Protein AF-C5LV44-F1 (afdb_monomer_lite)

Secondary structure (DSSP, 8-state):
-EEBTTBPPPHHHHHHHHHTTPPPEEPPPP-TTSPPPTT--S-GGGGG--EEEETTEEEEETT-HHHHHHHHHHH--EEEEE--GGGGGGT--TTTT------S-----S---GGG--S--S-TTTTT--

pLDDT: mean 89.82, std 14.51, range [39.31, 98.75]

Organism: Perkinsus marinus (strain ATCC 50983 / TXsc) (NCBI:txid423536)

InterPro domains:
  IPR033195 Glycine/inosamine-phosphate amidinotransferase-like [PTHR10488] (1-111)

Sequence (130 aa):
VLTNPDRPPVEEEVKFFKQNDWRLVDVPMWNGSKEHPVFCQSSRWLSMNVFSITPDKICVEDDEQDLIRLLEGEYGFDVLGIPYRGVFEFGGSLHCSTWDVRRRGGKRSYFPEWAGCEEDIGLTKLTQLP

Structure (mmCIF, N/CA/C/O backbone):
data_AF-C5LV44-F1
#
_entry.id   AF-C5LV44-F1
#
loop_
_atom_site.group_PDB
_atom_site.id
_atom_site.type_symbol
_atom_site.label_atom_id
_atom_site.label_alt_id
_atom_site.label_comp_id
_atom_site.label_asym_id
_atom_site.label_entity_id
_atom_site.label_seq_id
_atom_site.pdbx_PDB_ins_code
_atom_site.Cartn_x
_atom_site.Cartn_y
_atom_site.Cartn_z
_atom_site.occupancy
_atom_site.B_iso_or_equiv
_atom_site.auth_seq_id
_atom_site.auth_comp_id
_atom_site.auth_asym_id
_atom_site.auth_atom_id
_atom_site.pdbx_PDB_model_num
ATOM 1 N N . VAL A 1 1 ? -3.634 -0.024 8.104 1.00 95.44 1 VAL A N 1
ATOM 2 C CA . VAL A 1 1 ? -3.106 1.090 7.283 1.00 95.44 1 VAL A CA 1
ATOM 3 C C . VAL A 1 1 ? -1.660 0.799 6.962 1.00 95.44 1 VAL A C 1
ATOM 5 O O . VAL A 1 1 ? -0.944 0.401 7.872 1.00 95.44 1 VAL A O 1
ATOM 8 N N . LEU A 1 2 ? -1.258 0.948 5.700 1.00 97.38 2 LEU A N 1
ATOM 9 C CA . LEU A 1 2 ? 0.147 0.834 5.314 1.00 97.38 2 LEU A CA 1
ATOM 10 C C . LEU A 1 2 ? 0.890 2.113 5.712 1.00 97.38 2 LEU A C 1
ATOM 12 O O . LEU A 1 2 ? 0.432 3.209 5.389 1.00 97.38 2 LEU A O 1
ATOM 16 N N . THR A 1 3 ? 2.012 1.975 6.403 1.00 97.69 3 THR A N 1
ATOM 17 C CA . THR A 1 3 ? 2.868 3.075 6.853 1.00 97.69 3 THR A CA 1
ATOM 18 C C . THR A 1 3 ? 4.194 3.039 6.113 1.00 97.69 3 THR A C 1
ATOM 20 O O . THR A 1 3 ? 4.704 1.973 5.777 1.00 97.69 3 THR A O 1
ATOM 23 N N . ASN A 1 4 ? 4.728 4.224 5.819 1.00 97.31 4 ASN A N 1
ATOM 24 C CA . ASN A 1 4 ? 6.037 4.389 5.205 1.00 97.31 4 ASN A CA 1
ATOM 25 C C . ASN A 1 4 ? 7.099 4.473 6.319 1.00 97.31 4 ASN A C 1
ATOM 27 O O . ASN A 1 4 ? 7.076 5.456 7.063 1.00 97.31 4 ASN A O 1
ATOM 31 N N . PRO A 1 5 ? 8.041 3.519 6.419 1.00 95.25 5 PRO A N 1
ATOM 32 C CA . PRO A 1 5 ? 9.069 3.529 7.463 1.00 95.25 5 PRO A CA 1
ATOM 33 C C . PRO A 1 5 ? 9.960 4.784 7.473 1.00 95.25 5 PRO A C 1
ATOM 35 O O . PRO A 1 5 ? 10.377 5.224 8.541 1.00 95.25 5 PRO A O 1
ATOM 38 N N . ASP A 1 6 ? 10.223 5.398 6.310 1.00 96.38 6 ASP A N 1
ATOM 39 C CA . ASP A 1 6 ? 11.028 6.630 6.196 1.00 96.38 6 ASP A CA 1
ATOM 40 C C . ASP A 1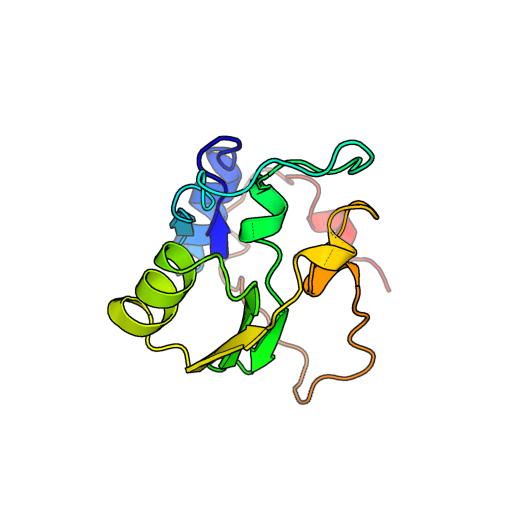 6 ? 10.234 7.896 6.556 1.00 96.38 6 ASP A C 1
ATOM 42 O O . ASP A 1 6 ? 10.796 8.985 6.692 1.00 96.38 6 ASP A O 1
ATOM 46 N N . ARG A 1 7 ? 8.905 7.786 6.631 1.00 95.88 7 ARG A N 1
ATOM 47 C CA . ARG A 1 7 ? 7.980 8.887 6.921 1.00 95.88 7 ARG A CA 1
ATOM 48 C C . ARG A 1 7 ? 6.951 8.407 7.944 1.00 95.88 7 ARG A C 1
ATOM 50 O O . ARG A 1 7 ? 5.774 8.269 7.594 1.00 95.88 7 ARG A O 1
ATOM 57 N N . PRO A 1 8 ? 7.395 8.091 9.171 1.00 94.00 8 PRO A N 1
ATOM 58 C CA . PRO A 1 8 ? 6.514 7.531 10.178 1.00 94.00 8 PRO A CA 1
ATOM 59 C C . PRO A 1 8 ? 5.399 8.529 10.529 1.00 94.00 8 PRO A C 1
ATOM 61 O O . PRO A 1 8 ? 5.652 9.739 10.551 1.00 94.00 8 PRO A O 1
ATOM 64 N N . PRO A 1 9 ? 4.176 8.043 10.809 1.00 91.81 9 PRO A N 1
ATOM 65 C CA . PRO A 1 9 ? 3.110 8.887 11.339 1.00 91.81 9 PRO A CA 1
ATOM 66 C C . PRO A 1 9 ? 3.534 9.518 12.669 1.00 91.81 9 PRO A C 1
ATOM 68 O O . PRO A 1 9 ? 4.316 8.933 13.426 1.00 91.81 9 PRO A O 1
ATOM 71 N N . VAL A 1 10 ? 2.999 10.703 12.964 1.00 92.88 10 VAL A N 1
ATOM 72 C CA . VAL A 1 10 ? 3.256 11.369 14.250 1.00 92.88 10 VAL A CA 1
ATOM 73 C C . VAL A 1 10 ? 2.582 10.609 15.396 1.00 92.88 10 VAL A C 1
ATOM 75 O O . VAL A 1 10 ? 1.661 9.813 15.188 1.00 92.88 10 VAL A O 1
ATOM 78 N N . GLU A 1 11 ? 3.049 10.818 16.626 1.00 90.25 11 GLU A N 1
ATOM 79 C CA . GLU A 1 11 ? 2.624 10.021 17.783 1.00 90.25 11 GLU A CA 1
ATOM 80 C C . GLU A 1 11 ? 1.108 10.111 18.030 1.00 90.25 11 GLU A C 1
ATOM 82 O O . GLU A 1 11 ? 0.461 9.121 18.377 1.00 90.25 11 GLU A O 1
ATOM 87 N N . GLU A 1 12 ? 0.531 11.286 17.800 1.00 87.25 12 GLU A N 1
ATOM 88 C CA . GLU A 1 12 ? -0.893 11.569 17.939 1.00 87.25 12 GLU A CA 1
ATOM 89 C C . GLU A 1 12 ? -1.728 10.760 16.936 1.00 87.25 12 GLU A C 1
ATOM 91 O O . GLU A 1 12 ? -2.727 10.147 17.316 1.00 87.25 12 GLU A O 1
ATOM 96 N N . GLU A 1 13 ? -1.288 10.667 15.677 1.00 89.31 13 GLU A N 1
ATOM 97 C CA . GLU A 1 13 ? -1.941 9.836 14.659 1.00 89.31 13 GLU A CA 1
ATOM 98 C C . GLU A 1 13 ? -1.874 8.357 15.046 1.00 89.31 13 GLU A C 1
ATOM 100 O O . GLU A 1 13 ? -2.877 7.645 14.974 1.00 89.31 13 GLU A O 1
ATOM 105 N N . VAL A 1 14 ? -0.712 7.887 15.515 1.00 91.69 14 VAL A N 1
ATOM 106 C CA . VAL A 1 14 ? -0.534 6.497 15.961 1.00 91.69 14 VAL A CA 1
ATOM 107 C C . VAL A 1 14 ? -1.495 6.155 17.096 1.00 91.69 14 VAL A C 1
ATOM 109 O O . VAL A 1 14 ? -2.125 5.093 17.059 1.00 91.69 14 VAL A O 1
ATOM 112 N N . LYS A 1 15 ? -1.620 7.037 18.096 1.00 89.94 15 LYS A N 1
ATOM 113 C CA . LYS A 1 15 ? -2.578 6.884 19.201 1.00 89.94 15 LYS A CA 1
ATOM 114 C C . LYS A 1 15 ? -4.002 6.793 18.663 1.00 89.94 15 LYS A C 1
ATOM 116 O O . LYS A 1 15 ? -4.718 5.858 19.016 1.00 89.94 15 LYS A O 1
ATOM 121 N N . PHE A 1 16 ? -4.373 7.695 17.759 1.00 88.69 16 PHE A N 1
ATOM 122 C CA . PHE A 1 16 ? -5.717 7.758 17.196 1.00 88.69 16 PHE A CA 1
ATOM 123 C C . PHE A 1 16 ? -6.093 6.508 16.383 1.00 88.69 16 PHE A C 1
ATOM 125 O O . PHE A 1 16 ? -7.180 5.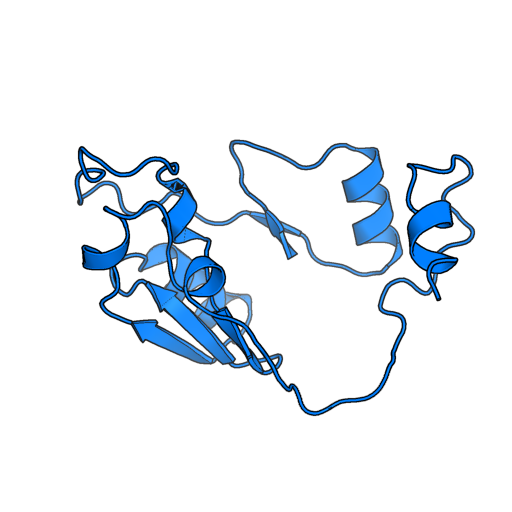953 16.561 1.00 88.69 16 PHE A O 1
ATOM 132 N N . PHE A 1 17 ? -5.183 6.004 15.541 1.00 93.56 17 PHE A N 1
ATOM 133 C CA . PHE A 1 17 ? -5.376 4.744 14.816 1.00 93.56 17 PHE A CA 1
ATOM 134 C C . PHE A 1 17 ? -5.537 3.563 15.780 1.00 93.56 17 PHE A C 1
ATOM 136 O O . PHE A 1 17 ? -6.499 2.804 15.667 1.00 93.56 17 PHE A O 1
ATOM 143 N N . LYS A 1 18 ? -4.634 3.424 16.758 1.00 92.69 18 LYS A N 1
ATOM 144 C CA . LYS A 1 18 ? -4.666 2.307 17.717 1.00 92.69 18 LYS A CA 1
ATOM 145 C C . LYS A 1 18 ? -5.902 2.322 18.613 1.00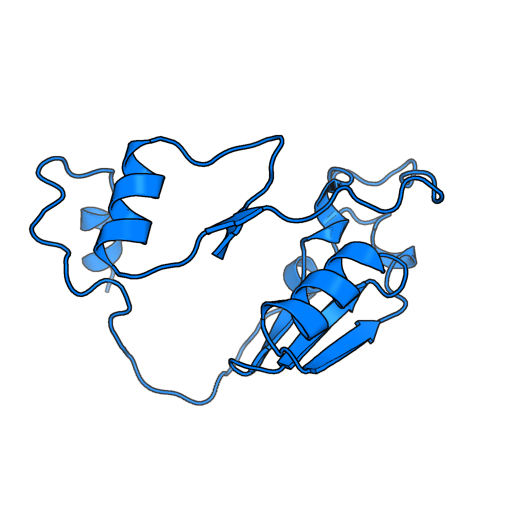 92.69 18 LYS A C 1
ATOM 147 O O . LYS A 1 18 ? -6.436 1.258 18.895 1.00 92.69 18 LYS A O 1
ATOM 152 N N . GLN A 1 19 ? -6.370 3.500 19.028 1.00 92.06 19 GLN A N 1
ATOM 153 C CA . GLN A 1 19 ? -7.600 3.650 19.812 1.00 92.06 19 GLN A CA 1
ATOM 154 C C . GLN A 1 19 ? -8.838 3.136 19.061 1.00 92.06 19 GLN A C 1
ATOM 156 O O . GLN A 1 19 ? -9.812 2.735 19.685 1.00 92.06 19 GLN A O 1
ATOM 161 N N . ASN A 1 20 ? -8.795 3.126 17.728 1.00 93.50 20 ASN A N 1
ATOM 162 C CA . ASN A 1 20 ? -9.878 2.664 16.865 1.00 93.50 20 ASN A CA 1
ATOM 163 C C . ASN A 1 20 ? -9.576 1.289 16.242 1.00 93.50 20 ASN A C 1
ATOM 165 O O . ASN A 1 20 ? -10.020 1.001 15.132 1.00 93.50 20 ASN A O 1
ATOM 169 N N . ASP A 1 21 ? -8.780 0.467 16.935 1.00 95.31 21 ASP A N 1
ATOM 170 C CA . ASP A 1 21 ? -8.422 -0.905 16.555 1.00 95.31 21 ASP A CA 1
ATOM 171 C C . ASP A 1 21 ? -7.729 -1.043 15.188 1.00 95.31 21 ASP A C 1
ATOM 173 O O . ASP A 1 21 ? -7.687 -2.123 14.588 1.00 95.31 21 ASP A O 1
ATOM 177 N N . TRP A 1 22 ? -7.131 0.034 14.672 1.00 96.38 22 TRP A N 1
ATOM 178 C CA . TRP A 1 22 ? -6.368 -0.050 13.436 1.00 96.38 22 TRP A CA 1
ATOM 179 C C . TRP A 1 22 ? -4.991 -0.653 13.677 1.00 96.38 22 TRP A C 1
ATOM 181 O O . TRP A 1 22 ? -4.207 -0.205 14.517 1.00 96.38 22 TRP A O 1
ATOM 191 N N . ARG A 1 23 ? -4.638 -1.613 12.822 1.00 96.00 23 ARG A N 1
ATOM 192 C CA . ARG A 1 23 ? -3.263 -2.089 12.682 1.00 96.00 23 ARG A CA 1
ATOM 193 C C . ARG A 1 23 ? -2.490 -1.177 11.729 1.00 96.00 23 ARG A C 1
ATOM 195 O O . ARG A 1 23 ? -2.894 -0.984 10.576 1.00 96.00 23 ARG A O 1
ATOM 202 N N . LEU A 1 24 ? -1.378 -0.633 12.210 1.00 96.44 24 LEU A N 1
ATOM 203 C CA . LEU A 1 24 ? -0.373 0.058 11.401 1.00 96.44 24 LEU A CA 1
ATOM 204 C C . LEU A 1 24 ? 0.625 -0.985 10.895 1.00 96.44 24 LEU A C 1
ATOM 206 O O . LEU A 1 24 ? 1.058 -1.846 11.662 1.00 96.44 24 LEU A O 1
ATOM 210 N N . VAL A 1 25 ? 0.906 -0.952 9.598 1.00 97.19 25 VAL A N 1
ATOM 211 C CA . VAL A 1 25 ? 1.686 -1.971 8.896 1.00 97.19 25 VAL A CA 1
ATOM 212 C C . VAL A 1 25 ? 2.788 -1.277 8.125 1.00 97.19 25 VAL A C 1
ATOM 214 O O . VAL A 1 25 ? 2.534 -0.720 7.057 1.00 97.19 25 VAL A O 1
ATOM 217 N N . ASP A 1 26 ? 4.001 -1.342 8.655 1.00 97.56 26 ASP A N 1
ATOM 218 C CA . ASP A 1 26 ? 5.173 -0.863 7.938 1.00 97.56 26 ASP A CA 1
ATOM 219 C C . ASP A 1 26 ? 5.382 -1.716 6.690 1.00 97.56 26 ASP A C 1
ATOM 221 O O . ASP A 1 26 ? 5.461 -2.947 6.758 1.00 97.56 26 ASP A O 1
ATOM 225 N N . VAL A 1 27 ? 5.419 -1.056 5.533 1.00 97.62 27 VAL A N 1
ATOM 226 C CA . VAL A 1 27 ? 5.724 -1.735 4.274 1.00 97.62 27 VAL A CA 1
ATOM 227 C C . VAL A 1 27 ? 7.209 -2.106 4.228 1.00 97.62 27 VAL A C 1
ATOM 229 O O . VAL A 1 27 ? 8.038 -1.394 4.800 1.00 97.62 27 VAL A O 1
ATOM 232 N N . PRO A 1 28 ? 7.579 -3.199 3.541 1.00 97.19 28 PRO A N 1
ATOM 233 C CA . PRO A 1 28 ? 8.981 -3.508 3.318 1.00 97.19 28 PRO A CA 1
ATOM 234 C C . PRO A 1 28 ? 9.624 -2.450 2.413 1.00 97.19 28 PRO A C 1
ATOM 236 O O . PRO A 1 28 ? 8.945 -1.669 1.739 1.00 97.19 28 PRO A O 1
ATOM 239 N N . MET A 1 29 ? 10.956 -2.445 2.384 1.00 95.31 29 MET A N 1
ATOM 240 C CA . MET A 1 29 ? 11.703 -1.627 1.432 1.00 95.31 29 MET A CA 1
ATOM 241 C C . MET A 1 29 ? 11.320 -2.003 0.000 1.00 95.31 29 MET A C 1
ATOM 243 O O . MET A 1 29 ? 11.116 -3.176 -0.309 1.00 95.31 29 MET A O 1
ATOM 247 N N . TRP A 1 30 ? 11.245 -0.994 -0.868 1.00 93.19 30 TRP A N 1
ATOM 248 C CA . TRP A 1 30 ? 11.010 -1.198 -2.296 1.00 93.19 30 TRP A CA 1
ATOM 249 C C . TRP A 1 30 ? 12.081 -2.113 -2.905 1.00 93.19 30 TRP A C 1
ATOM 251 O O . TRP A 1 30 ? 13.225 -2.171 -2.434 1.00 93.19 30 TRP A O 1
ATOM 261 N N . ASN A 1 31 ? 11.748 -2.763 -4.015 1.00 90.88 31 ASN A N 1
ATOM 262 C CA . ASN A 1 31 ? 12.696 -3.583 -4.754 1.00 90.88 31 ASN A CA 1
ATOM 263 C C . ASN A 1 31 ? 13.874 -2.740 -5.290 1.00 90.88 31 ASN A C 1
ATOM 265 O O . ASN A 1 31 ? 13.764 -1.996 -6.267 1.00 90.88 31 ASN A O 1
ATOM 269 N N . GLY A 1 32 ? 15.042 -2.883 -4.657 1.00 87.31 32 GLY A N 1
ATOM 270 C CA . GLY A 1 32 ? 16.262 -2.150 -5.007 1.00 87.31 32 GLY A CA 1
ATOM 271 C C . GLY A 1 32 ? 16.972 -2.630 -6.277 1.00 87.31 32 GLY A C 1
ATOM 272 O O . GLY A 1 32 ? 17.921 -1.981 -6.708 1.00 87.31 32 GLY A O 1
ATOM 273 N N . SER A 1 33 ? 16.540 -3.741 -6.886 1.00 88.00 33 SER A N 1
ATOM 274 C CA . SER A 1 33 ? 17.151 -4.265 -8.120 1.00 88.00 33 SER A CA 1
ATOM 275 C C . SER A 1 33 ? 16.810 -3.446 -9.369 1.00 88.00 33 SER A C 1
ATOM 277 O O . SER A 1 33 ? 17.482 -3.575 -10.392 1.00 88.00 33 SER A O 1
ATOM 279 N N . LYS A 1 34 ? 15.774 -2.602 -9.298 1.00 83.88 34 LYS A N 1
ATOM 280 C CA . LYS A 1 34 ? 15.343 -1.727 -10.390 1.00 83.88 34 LYS A CA 1
ATOM 281 C C . LYS A 1 34 ? 15.738 -0.290 -10.082 1.00 83.88 34 LYS A C 1
ATOM 283 O O . LYS A 1 34 ? 15.415 0.247 -9.021 1.00 83.88 34 LYS A O 1
ATOM 288 N N . GLU A 1 35 ? 16.389 0.365 -11.039 1.00 88.88 35 GLU A N 1
ATOM 289 C CA . GLU A 1 35 ? 16.686 1.788 -10.912 1.00 88.88 35 GLU A CA 1
ATOM 290 C C . GLU A 1 35 ? 15.399 2.616 -10.860 1.00 88.88 35 GLU A C 1
ATOM 292 O O . GLU A 1 35 ? 14.365 2.283 -11.451 1.00 88.88 35 GLU A O 1
ATOM 297 N N . HIS A 1 36 ? 15.448 3.713 -10.111 1.00 90.62 36 HIS A N 1
ATOM 298 C CA . HIS A 1 36 ? 14.340 4.656 -10.096 1.00 90.62 36 HIS A CA 1
ATOM 299 C C . HIS A 1 36 ? 14.309 5.416 -11.428 1.00 90.62 36 HIS A C 1
ATOM 301 O O . HIS A 1 36 ? 15.380 5.831 -11.873 1.00 90.62 36 HIS A O 1
ATOM 307 N N . PRO A 1 37 ? 13.139 5.599 -12.069 1.00 92.38 37 PRO A N 1
ATOM 308 C CA . PRO A 1 37 ? 13.083 6.243 -13.375 1.00 92.38 37 PRO A CA 1
ATOM 309 C C . PRO A 1 37 ? 13.566 7.689 -13.292 1.00 92.38 37 PRO A C 1
ATOM 311 O O . PRO A 1 37 ? 13.296 8.381 -12.311 1.00 92.38 37 PRO A O 1
ATOM 314 N N . VAL A 1 38 ? 14.288 8.134 -14.318 1.00 92.75 38 VAL A N 1
ATOM 315 C CA . VAL A 1 38 ? 15.038 9.399 -14.296 1.00 92.75 38 VAL A CA 1
ATOM 316 C C . VAL A 1 38 ? 14.114 10.616 -14.224 1.00 92.75 38 VAL A C 1
ATOM 318 O O . VAL A 1 38 ? 14.449 11.598 -13.565 1.00 92.75 38 VAL A O 1
ATOM 321 N N . PHE A 1 39 ? 12.953 10.563 -14.875 1.00 93.62 39 PHE A N 1
ATOM 322 C CA . PHE A 1 39 ? 11.984 11.657 -14.920 1.00 93.62 39 PHE A CA 1
ATOM 323 C C . PHE A 1 39 ? 10.854 11.511 -13.896 1.00 93.62 39 PHE A C 1
ATOM 325 O O . PHE A 1 39 ? 10.037 12.429 -13.770 1.00 93.62 39 PHE A O 1
ATOM 332 N N . CYS A 1 40 ? 10.836 10.424 -13.116 1.00 94.69 40 CYS A N 1
ATOM 333 C CA . CYS A 1 40 ? 9.860 10.236 -12.049 1.00 94.69 40 CYS A CA 1
ATOM 334 C C . CYS A 1 40 ? 9.977 11.357 -11.004 1.00 94.69 40 CYS A C 1
ATOM 336 O O . CYS A 1 40 ? 11.006 11.529 -10.357 1.00 94.69 40 CYS A O 1
ATOM 338 N N . GLN A 1 41 ? 8.887 12.106 -10.812 1.00 93.38 41 GLN A N 1
ATOM 339 C CA . GLN A 1 41 ? 8.798 13.190 -9.820 1.00 93.38 41 GLN A CA 1
ATOM 340 C C . GLN A 1 41 ? 8.314 12.715 -8.438 1.00 93.38 41 GLN A C 1
ATOM 342 O O . GLN A 1 41 ? 8.150 13.516 -7.520 1.00 93.38 41 GLN A O 1
ATOM 347 N N . SER A 1 42 ? 8.077 11.413 -8.283 1.00 94.75 42 SER A N 1
ATOM 348 C CA . SER A 1 42 ? 7.710 10.772 -7.018 1.00 94.75 42 SER A CA 1
ATOM 349 C C . SER A 1 42 ? 8.882 9.984 -6.445 1.00 94.75 42 SER A C 1
ATOM 351 O O . SER A 1 42 ? 9.891 9.776 -7.106 1.00 94.75 42 SER A O 1
ATOM 353 N N . SER A 1 43 ? 8.777 9.535 -5.196 1.00 94.38 43 SER A N 1
ATOM 354 C CA . SER A 1 43 ? 9.833 8.736 -4.571 1.00 94.38 43 SER A CA 1
ATOM 355 C C . SER A 1 43 ? 9.739 7.252 -4.941 1.00 94.38 43 SER A C 1
ATOM 357 O O . SER A 1 43 ? 8.762 6.782 -5.522 1.00 94.38 43 SER A O 1
ATOM 359 N N . ARG A 1 44 ? 10.744 6.467 -4.536 1.00 94.06 44 ARG A N 1
ATOM 360 C CA . ARG A 1 44 ? 10.720 4.996 -4.656 1.00 94.06 44 ARG A CA 1
ATOM 361 C C . ARG A 1 44 ? 9.584 4.335 -3.867 1.00 94.06 44 ARG A C 1
ATOM 363 O O . ARG A 1 44 ? 9.196 3.220 -4.184 1.00 94.06 44 ARG A O 1
ATOM 370 N N . TRP A 1 45 ? 8.975 5.068 -2.936 1.00 96.50 45 TRP A N 1
ATOM 371 C CA . TRP A 1 45 ? 7.768 4.659 -2.220 1.00 96.50 45 TRP A CA 1
ATOM 372 C C . TRP A 1 45 ? 6.503 4.602 -3.095 1.00 96.50 45 TRP A C 1
ATOM 374 O O . TRP A 1 45 ? 5.420 4.325 -2.591 1.00 96.50 45 TRP A O 1
ATOM 384 N N . LEU A 1 46 ? 6.611 4.787 -4.416 1.00 96.25 46 LEU A N 1
ATOM 385 C CA . LEU A 1 46 ? 5.588 4.303 -5.348 1.00 96.25 46 LEU A CA 1
ATOM 386 C C . LEU A 1 46 ? 5.328 2.788 -5.212 1.00 96.25 46 LEU A C 1
ATOM 388 O O . LEU A 1 46 ? 4.239 2.341 -5.567 1.00 96.25 46 LEU A O 1
ATOM 392 N N . SER A 1 47 ? 6.267 2.028 -4.637 1.00 95.31 47 SER A N 1
ATOM 393 C CA . SER A 1 47 ? 6.105 0.611 -4.287 1.00 95.31 47 SER A CA 1
ATOM 394 C C . SER A 1 47 ? 4.865 0.324 -3.431 1.00 95.31 47 SER A C 1
ATOM 396 O O . SER A 1 47 ? 4.133 -0.628 -3.683 1.00 95.31 47 SER A O 1
ATOM 398 N N . MET A 1 48 ? 4.572 1.186 -2.451 1.00 97.31 48 MET A N 1
ATOM 399 C CA . MET A 1 48 ? 3.404 1.052 -1.570 1.00 97.31 48 MET A CA 1
ATOM 400 C C . MET A 1 48 ? 2.139 1.728 -2.115 1.00 97.31 48 MET A C 1
ATOM 402 O O . MET A 1 48 ? 1.103 1.720 -1.452 1.00 97.31 48 MET A O 1
ATOM 406 N N . ASN A 1 49 ? 2.191 2.328 -3.310 1.00 98.12 49 ASN A N 1
ATOM 407 C CA . ASN A 1 49 ? 1.054 3.004 -3.939 1.00 98.12 49 ASN A CA 1
ATOM 408 C C . ASN A 1 49 ? 0.135 1.990 -4.652 1.00 98.12 49 ASN A C 1
ATOM 410 O O . ASN A 1 49 ? -0.012 1.964 -5.873 1.00 98.12 49 ASN A O 1
ATOM 414 N N . VAL A 1 50 ? -0.465 1.135 -3.830 1.00 98.31 50 VAL A N 1
ATOM 415 C CA . VAL A 1 50 ? -1.313 -0.011 -4.181 1.00 98.31 50 VAL A CA 1
ATOM 416 C C . VAL A 1 50 ? -2.768 0.389 -4.425 1.00 98.31 50 VAL A C 1
ATOM 418 O O . VAL A 1 50 ? -3.233 1.400 -3.906 1.00 98.31 50 VAL A O 1
ATOM 421 N N . PHE A 1 51 ? -3.531 -0.431 -5.149 1.00 98.56 51 PHE A N 1
ATOM 422 C CA . PHE A 1 51 ? -4.962 -0.191 -5.374 1.00 98.56 51 PHE A CA 1
ATOM 423 C C . PHE A 1 51 ? -5.826 -1.277 -4.723 1.00 98.56 51 PHE A C 1
ATOM 425 O O . PHE A 1 51 ? -5.865 -2.415 -5.183 1.00 98.56 51 PHE A O 1
ATOM 432 N N . SER A 1 52 ? -6.553 -0.930 -3.657 1.00 98.06 52 SER A N 1
ATOM 433 C CA . SER A 1 52 ? -7.517 -1.843 -3.023 1.00 98.06 52 SER A CA 1
ATOM 434 C C . SER A 1 52 ? -8.784 -1.972 -3.874 1.00 98.06 52 SER A C 1
ATOM 436 O O . SER A 1 52 ? -9.437 -0.972 -4.196 1.00 98.06 52 SER A O 1
ATOM 438 N N . ILE A 1 53 ? -9.154 -3.209 -4.216 1.00 97.94 53 ILE A N 1
ATOM 439 C CA . ILE A 1 53 ? -10.376 -3.536 -4.963 1.00 97.94 53 ILE A CA 1
ATOM 440 C C . ILE A 1 53 ? -11.512 -3.834 -3.978 1.00 97.94 53 ILE A C 1
ATOM 442 O O . ILE A 1 53 ? -12.576 -3.211 -4.037 1.00 97.94 53 ILE A O 1
ATOM 446 N N . THR A 1 54 ? -11.270 -4.774 -3.066 1.00 97.75 54 THR A N 1
ATOM 447 C CA . THR A 1 54 ? -12.175 -5.198 -1.987 1.00 97.75 54 THR A CA 1
ATOM 448 C C . THR A 1 54 ? -11.411 -5.189 -0.656 1.00 97.75 54 THR A C 1
ATOM 450 O O . THR A 1 54 ? -10.197 -4.966 -0.660 1.00 97.75 54 THR A O 1
ATOM 453 N N . PRO A 1 55 ? -12.080 -5.409 0.494 1.00 96.75 55 PRO A N 1
ATOM 454 C CA . PRO A 1 55 ? -11.392 -5.486 1.785 1.00 96.75 55 PRO A CA 1
ATOM 455 C C . PRO A 1 55 ? -10.276 -6.539 1.853 1.00 96.75 55 PRO A C 1
ATOM 457 O O . PRO A 1 55 ? -9.386 -6.404 2.681 1.00 96.75 55 PRO A O 1
ATOM 460 N N . ASP A 1 56 ? -10.327 -7.552 0.989 1.00 97.25 56 ASP A N 1
ATOM 461 C CA . ASP A 1 56 ? -9.425 -8.703 0.929 1.00 97.25 56 ASP A CA 1
ATOM 462 C C . ASP A 1 56 ? -8.680 -8.848 -0.410 1.00 97.25 56 ASP A C 1
ATOM 464 O O . ASP A 1 56 ? -7.868 -9.753 -0.536 1.00 97.25 56 ASP A O 1
ATOM 468 N N . LYS A 1 57 ? -8.907 -7.979 -1.409 1.00 98.62 57 LYS A N 1
ATOM 469 C CA . LYS A 1 57 ? -8.246 -8.051 -2.727 1.00 98.62 57 LYS A CA 1
ATOM 470 C C . LYS A 1 57 ? -7.579 -6.736 -3.094 1.00 98.62 57 LYS A C 1
ATOM 472 O O . LYS A 1 57 ? -8.207 -5.671 -3.038 1.00 98.62 57 LYS A O 1
ATOM 477 N N . ILE A 1 58 ? -6.326 -6.808 -3.530 1.00 98.62 58 ILE A N 1
ATOM 478 C CA . ILE A 1 58 ? -5.478 -5.635 -3.748 1.00 98.62 58 ILE A CA 1
ATOM 479 C C . ILE A 1 58 ? -4.577 -5.807 -4.970 1.00 98.62 58 ILE A C 1
ATOM 481 O O . ILE A 1 58 ? -4.036 -6.880 -5.199 1.00 98.62 58 ILE A O 1
ATOM 485 N N . CYS A 1 59 ? -4.403 -4.746 -5.755 1.00 98.69 59 CYS A N 1
ATOM 486 C CA . CYS A 1 59 ? -3.395 -4.700 -6.807 1.00 98.69 59 CYS A CA 1
ATOM 487 C C . CYS A 1 59 ? -2.098 -4.103 -6.267 1.00 98.69 59 CYS A C 1
ATOM 489 O O . CYS A 1 59 ? -2.116 -3.028 -5.655 1.00 98.69 59 CYS A O 1
ATOM 491 N N . VAL A 1 60 ? -0.985 -4.763 -6.565 1.00 98.56 60 VAL A N 1
ATOM 492 C CA . VAL A 1 60 ? 0.374 -4.344 -6.211 1.00 98.56 60 VAL A CA 1
ATOM 493 C C . VAL A 1 60 ? 1.223 -4.373 -7.478 1.00 98.56 60 VAL A C 1
ATOM 495 O O . VAL A 1 60 ? 0.935 -5.124 -8.407 1.00 98.56 60 VAL A O 1
ATOM 498 N N . GLU A 1 61 ? 2.234 -3.516 -7.550 1.00 97.62 61 GLU A N 1
ATOM 499 C CA . GLU A 1 61 ? 3.210 -3.572 -8.638 1.00 97.62 61 GLU A CA 1
ATOM 500 C C . GLU A 1 61 ? 3.973 -4.913 -8.578 1.00 97.62 61 GLU A C 1
ATOM 502 O O . GLU A 1 61 ? 4.345 -5.361 -7.493 1.00 97.62 61 GLU A O 1
ATOM 507 N N . ASP A 1 62 ? 4.121 -5.608 -9.709 1.00 97.38 62 ASP A N 1
ATOM 508 C CA . ASP A 1 62 ? 4.559 -7.009 -9.721 1.00 97.38 62 ASP A CA 1
ATOM 509 C C . ASP A 1 62 ? 6.044 -7.232 -9.399 1.00 97.38 62 ASP A C 1
ATOM 511 O O . ASP A 1 62 ? 6.398 -8.337 -8.992 1.00 97.38 62 ASP A O 1
ATOM 515 N N . ASP A 1 63 ? 6.914 -6.225 -9.479 1.00 95.88 63 ASP A N 1
ATOM 516 C CA . ASP A 1 63 ? 8.298 -6.335 -9.013 1.00 95.88 63 ASP A CA 1
ATOM 517 C C . ASP A 1 63 ? 8.407 -6.173 -7.476 1.00 95.88 63 ASP A C 1
ATOM 519 O O . ASP A 1 63 ? 9.446 -6.521 -6.902 1.00 95.88 63 ASP A O 1
ATOM 523 N N . GLU A 1 64 ? 7.365 -5.706 -6.771 1.00 97.25 64 GLU A N 1
ATOM 524 C CA . GLU A 1 64 ? 7.361 -5.461 -5.313 1.00 97.25 64 GLU A CA 1
ATOM 525 C C . GLU A 1 64 ? 7.041 -6.721 -4.487 1.00 97.25 64 GLU A C 1
ATOM 527 O O . GLU A 1 64 ? 6.135 -6.781 -3.650 1.00 97.25 64 GLU A O 1
ATOM 532 N N . GLN A 1 65 ? 7.838 -7.761 -4.718 1.00 97.38 65 GLN A N 1
ATOM 533 C CA . GLN A 1 65 ? 7.626 -9.120 -4.216 1.00 97.38 65 GLN A CA 1
ATOM 534 C C . GLN A 1 65 ? 7.600 -9.249 -2.685 1.00 97.38 65 GLN A C 1
ATOM 536 O O . GLN A 1 65 ? 6.886 -10.101 -2.156 1.00 97.38 65 GLN A O 1
ATOM 541 N N . ASP A 1 66 ? 8.358 -8.427 -1.955 1.00 97.69 66 ASP A N 1
ATOM 542 C CA . ASP A 1 66 ? 8.322 -8.434 -0.487 1.00 97.69 66 ASP A CA 1
ATOM 543 C C . ASP A 1 66 ? 6.995 -7.895 0.052 1.00 97.69 66 ASP A C 1
ATOM 545 O O . ASP A 1 66 ? 6.451 -8.446 1.010 1.00 97.69 66 ASP A O 1
ATOM 549 N N . LEU A 1 67 ? 6.439 -6.856 -0.582 1.00 98.12 67 LEU A N 1
ATOM 550 C CA . LEU A 1 67 ? 5.136 -6.315 -0.202 1.00 98.12 67 LEU A CA 1
ATOM 551 C C . LEU A 1 67 ? 4.024 -7.317 -0.521 1.00 98.12 67 LEU A C 1
ATOM 553 O O . LEU A 1 67 ? 3.133 -7.511 0.303 1.00 98.12 67 LEU A O 1
ATOM 557 N N . ILE A 1 68 ? 4.105 -7.988 -1.674 1.00 98.50 68 ILE A N 1
ATOM 558 C CA . ILE A 1 68 ? 3.176 -9.063 -2.047 1.00 98.50 68 ILE A CA 1
ATOM 559 C C . ILE A 1 68 ? 3.201 -10.170 -0.983 1.00 98.50 68 ILE A C 1
ATOM 561 O O . ILE A 1 68 ? 2.164 -10.466 -0.394 1.00 98.50 68 ILE A O 1
ATOM 565 N N . ARG A 1 69 ? 4.387 -10.701 -0.647 1.00 98.44 69 ARG A N 1
ATOM 566 C CA . ARG A 1 69 ? 4.543 -11.741 0.387 1.00 98.44 69 ARG A CA 1
ATOM 567 C C . ARG A 1 69 ? 4.002 -11.315 1.746 1.00 98.44 69 ARG A C 1
ATOM 569 O O . ARG A 1 69 ? 3.364 -12.120 2.420 1.00 98.44 69 ARG A O 1
ATOM 576 N N . LEU A 1 70 ? 4.255 -10.069 2.151 1.00 98.19 70 LEU A N 1
ATOM 577 C CA . LEU A 1 70 ? 3.733 -9.520 3.399 1.00 98.19 70 LEU A CA 1
ATOM 578 C C . LEU A 1 70 ? 2.198 -9.544 3.401 1.00 98.19 70 LEU A C 1
ATOM 580 O O . LEU A 1 70 ? 1.590 -10.036 4.347 1.00 98.19 70 LEU A O 1
ATOM 584 N N . LEU A 1 71 ? 1.572 -9.019 2.346 1.00 98.38 71 LEU A N 1
ATOM 585 C CA . LEU A 1 71 ? 0.118 -8.900 2.241 1.00 98.38 71 LEU A CA 1
ATOM 586 C C . LEU A 1 71 ? -0.579 -10.264 2.157 1.00 98.38 71 LEU A C 1
ATOM 588 O O . LEU A 1 71 ? -1.585 -10.465 2.837 1.00 98.38 71 LEU A O 1
ATOM 592 N N . GLU A 1 72 ? -0.043 -11.200 1.375 1.00 98.31 72 GLU A N 1
ATOM 593 C CA . GLU A 1 72 ? -0.592 -12.556 1.256 1.00 98.31 72 GLU A CA 1
ATOM 594 C C . GLU A 1 72 ? -0.379 -13.362 2.544 1.00 98.31 72 GLU A C 1
ATOM 596 O O . GLU A 1 72 ? -1.323 -13.933 3.088 1.00 98.31 72 GLU A O 1
ATOM 601 N N . GLY A 1 73 ? 0.856 -13.397 3.053 1.00 97.69 73 GLY A N 1
ATOM 602 C CA . GLY A 1 73 ? 1.247 -14.282 4.150 1.00 97.69 73 GLY A CA 1
ATOM 603 C C . GLY A 1 73 ? 0.759 -13.821 5.520 1.00 97.69 73 GLY A C 1
ATOM 604 O O . GLY A 1 73 ? 0.165 -14.602 6.259 1.00 97.69 73 GLY A O 1
ATOM 605 N N . GLU A 1 74 ? 0.991 -12.554 5.864 1.00 97.06 74 GLU A N 1
ATOM 606 C CA . GLU A 1 74 ? 0.701 -12.034 7.210 1.00 97.06 74 GLU A CA 1
ATOM 607 C C . GLU A 1 74 ? -0.721 -11.480 7.341 1.00 97.06 74 GLU A C 1
ATOM 609 O O . GLU A 1 74 ? -1.260 -11.389 8.448 1.00 97.06 74 GLU A O 1
ATOM 614 N N . TYR A 1 75 ? -1.323 -11.070 6.221 1.00 96.75 75 TYR A N 1
ATOM 615 C CA . TYR A 1 75 ? -2.606 -10.364 6.214 1.00 96.75 75 TYR A CA 1
ATOM 616 C C . TYR A 1 75 ? -3.696 -11.051 5.386 1.00 96.75 75 TYR A C 1
ATOM 618 O O . TYR A 1 75 ? -4.846 -10.621 5.461 1.00 96.75 75 TYR A O 1
ATOM 626 N N . GLY A 1 76 ? -3.377 -12.121 4.650 1.00 97.69 76 GLY A N 1
ATOM 627 C CA . GLY A 1 76 ? -4.363 -12.932 3.935 1.00 97.69 76 GLY A CA 1
ATOM 628 C C . GLY A 1 76 ? -5.047 -12.226 2.763 1.00 97.69 76 GLY A C 1
ATOM 629 O O . GLY A 1 76 ? -6.175 -12.583 2.428 1.00 97.69 76 GLY A O 1
ATOM 630 N N . PHE A 1 77 ? -4.411 -11.216 2.163 1.00 98.44 77 PHE A N 1
ATOM 631 C CA . PHE A 1 77 ? -4.936 -10.574 0.958 1.00 98.44 77 PHE A CA 1
ATOM 632 C C . PHE A 1 77 ? -4.771 -11.475 -0.272 1.00 98.44 77 PHE A C 1
ATOM 634 O O . PHE A 1 77 ? -3.744 -12.122 -0.447 1.00 98.44 77 PHE A O 1
ATOM 641 N N . ASP A 1 78 ? -5.754 -11.438 -1.168 1.00 98.62 78 ASP A N 1
ATOM 642 C CA . ASP A 1 78 ? -5.638 -11.877 -2.557 1.00 98.62 78 ASP A CA 1
ATOM 643 C C . ASP A 1 78 ? -4.956 -10.766 -3.368 1.00 98.62 78 ASP A C 1
ATOM 645 O O . ASP A 1 78 ? -5.555 -9.720 -3.668 1.00 98.62 78 ASP A O 1
ATOM 649 N N . VAL A 1 79 ? -3.669 -10.958 -3.655 1.00 98.75 79 VAL A N 1
ATOM 650 C CA . VAL A 1 79 ? -2.832 -9.947 -4.296 1.00 98.75 79 VAL A CA 1
ATOM 651 C C . VAL A 1 79 ? -2.751 -10.182 -5.802 1.00 98.75 79 VAL A C 1
ATOM 653 O O . VAL A 1 79 ? -2.314 -11.222 -6.284 1.00 98.75 79 VAL A O 1
ATOM 656 N N . LEU A 1 80 ? -3.123 -9.160 -6.570 1.00 98.62 80 LEU A N 1
ATOM 657 C CA . LEU A 1 80 ? -2.937 -9.116 -8.015 1.00 98.62 80 LEU A CA 1
ATOM 658 C C . LEU A 1 80 ? -1.665 -8.329 -8.339 1.00 98.62 80 LEU A C 1
ATOM 660 O O . LEU A 1 80 ? -1.649 -7.101 -8.240 1.00 98.62 80 LEU A O 1
ATOM 664 N N . GLY A 1 81 ? -0.611 -9.035 -8.747 1.00 98.38 81 GLY A N 1
ATOM 665 C CA . GLY A 1 81 ? 0.591 -8.417 -9.305 1.00 98.38 81 GLY A CA 1
ATOM 666 C C . GLY A 1 81 ? 0.304 -7.814 -10.680 1.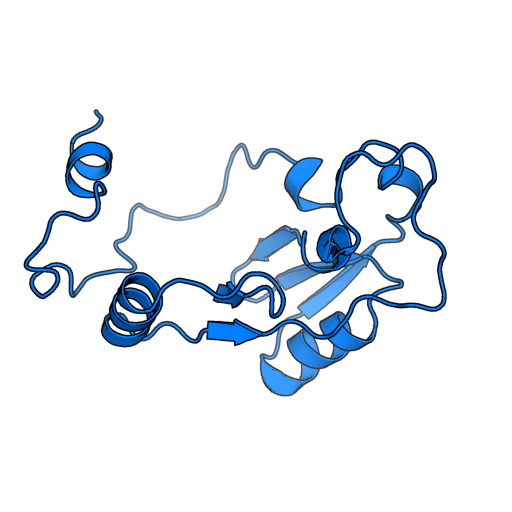00 98.38 81 GLY A C 1
ATOM 667 O O . GLY A 1 81 ? -0.186 -8.509 -11.573 1.00 98.38 81 GLY A O 1
ATOM 668 N N . ILE A 1 82 ? 0.590 -6.524 -10.851 1.00 98.19 82 ILE A N 1
ATOM 669 C CA . ILE A 1 82 ? 0.402 -5.793 -12.106 1.00 98.19 82 ILE A CA 1
ATOM 670 C C . ILE A 1 82 ? 1.762 -5.285 -12.605 1.00 98.19 82 ILE A C 1
ATOM 672 O O . ILE A 1 82 ? 2.394 -4.518 -11.875 1.00 98.19 82 ILE A O 1
ATOM 676 N N . PRO A 1 83 ? 2.183 -5.612 -13.845 1.00 96.81 83 PRO A N 1
ATOM 677 C CA . PRO A 1 83 ? 3.396 -5.062 -14.451 1.00 96.81 83 PRO A CA 1
ATOM 678 C C . PRO A 1 83 ? 3.208 -3.575 -14.754 1.00 96.81 83 PRO A C 1
ATOM 680 O O . PRO A 1 83 ? 2.809 -3.185 -15.853 1.00 96.81 83 PRO A O 1
ATOM 683 N N . TYR A 1 84 ? 3.443 -2.733 -13.748 1.00 95.81 84 TYR A N 1
ATOM 684 C CA . TYR A 1 84 ? 3.074 -1.315 -13.770 1.00 95.81 84 TYR A CA 1
ATOM 685 C C . TYR A 1 84 ? 4.283 -0.377 -13.717 1.00 95.81 84 TYR A C 1
ATOM 687 O O . TYR A 1 84 ? 4.135 0.844 -13.819 1.00 95.81 84 TYR A O 1
ATOM 695 N N . ARG A 1 85 ? 5.500 -0.927 -13.630 1.00 93.25 85 ARG A N 1
ATOM 696 C CA . ARG A 1 85 ? 6.740 -0.155 -13.497 1.00 93.25 85 ARG A CA 1
ATOM 697 C C . ARG A 1 85 ? 6.943 0.928 -14.552 1.00 93.25 85 ARG A C 1
ATOM 699 O O . ARG A 1 85 ? 7.483 1.985 -14.230 1.00 93.25 85 ARG A O 1
ATOM 706 N N . GLY A 1 86 ? 6.492 0.692 -15.786 1.00 93.62 86 GLY A N 1
ATOM 707 C CA . GLY A 1 86 ? 6.602 1.655 -16.888 1.00 93.62 86 GLY A CA 1
ATOM 708 C C . GLY A 1 86 ? 5.857 2.973 -16.644 1.00 93.62 86 GLY A C 1
ATOM 709 O O . GLY A 1 86 ? 6.204 3.987 -17.241 1.00 93.62 86 GLY A O 1
ATOM 710 N N . VAL A 1 87 ? 4.872 2.990 -15.740 1.00 95.00 87 VAL A N 1
ATOM 711 C CA . VAL A 1 87 ? 4.101 4.197 -15.402 1.00 95.00 87 VAL A CA 1
ATOM 712 C C . VAL A 1 87 ? 4.798 5.051 -14.337 1.00 95.00 87 VAL A C 1
ATOM 714 O O . VAL A 1 87 ? 4.519 6.244 -14.230 1.00 95.00 87 VAL A O 1
ATOM 717 N N . PHE A 1 88 ? 5.769 4.496 -13.601 1.00 95.31 88 PHE A N 1
ATOM 718 C CA . PHE A 1 88 ? 6.463 5.240 -12.544 1.00 95.31 88 PHE A CA 1
ATOM 719 C C . PHE A 1 88 ? 7.178 6.480 -13.092 1.00 95.31 88 PHE A C 1
ATOM 721 O O . PHE A 1 88 ? 7.279 7.468 -12.377 1.00 95.31 88 PHE A O 1
ATOM 728 N N . GLU A 1 89 ? 7.619 6.467 -14.356 1.00 95.50 89 GLU A N 1
ATOM 729 C CA . GLU A 1 89 ? 8.211 7.631 -15.037 1.00 95.50 89 GLU A CA 1
ATOM 730 C C . GLU A 1 89 ? 7.330 8.888 -14.926 1.00 95.50 89 GLU A C 1
ATOM 732 O O . GLU A 1 89 ? 7.832 10.000 -14.809 1.00 95.50 89 GLU A O 1
ATOM 737 N N . PHE A 1 90 ? 6.007 8.710 -14.882 1.00 95.75 90 PHE A N 1
ATOM 738 C CA . P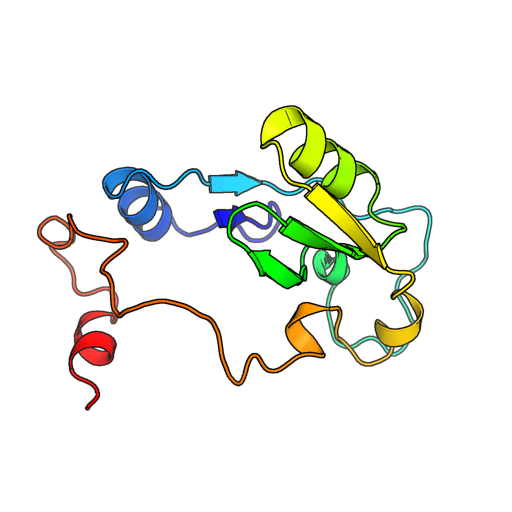HE A 1 90 ? 5.027 9.792 -14.789 1.00 95.75 90 PHE A CA 1
ATOM 739 C C . PHE A 1 90 ? 4.706 10.202 -13.342 1.00 95.75 90 PHE A C 1
ATOM 741 O O . PHE A 1 90 ? 3.794 10.992 -13.109 1.00 95.75 90 PHE A O 1
ATOM 748 N N . GLY A 1 91 ? 5.444 9.681 -12.356 1.00 94.44 91 GLY A N 1
ATOM 749 C CA . GLY A 1 91 ? 5.309 10.044 -10.946 1.00 94.44 91 GLY A CA 1
ATOM 750 C C . GLY A 1 91 ? 4.163 9.349 -10.206 1.00 94.44 91 GLY A C 1
ATOM 751 O O . GLY A 1 91 ? 3.779 9.804 -9.129 1.00 94.44 91 GLY A O 1
ATOM 752 N N . GLY A 1 92 ? 3.610 8.256 -10.730 1.00 94.81 92 GLY A N 1
ATOM 753 C CA . GLY A 1 92 ? 2.498 7.541 -10.100 1.00 94.81 92 GLY A CA 1
ATOM 754 C C . GLY A 1 92 ? 2.592 6.023 -10.231 1.00 94.81 92 GLY A C 1
ATOM 755 O O . GLY A 1 92 ? 3.283 5.500 -11.101 1.00 94.81 92 GLY A O 1
ATOM 756 N N . SER A 1 93 ? 1.863 5.324 -9.362 1.00 96.31 93 SER A N 1
ATOM 757 C CA . SER A 1 93 ? 1.582 3.890 -9.474 1.00 96.31 93 SER A CA 1
ATOM 758 C C . SER A 1 93 ? 0.062 3.684 -9.533 1.00 96.31 93 SER A C 1
ATOM 760 O O . SER A 1 93 ? -0.673 4.569 -9.986 1.00 96.31 93 SER A O 1
ATOM 762 N N . LEU A 1 94 ? -0.416 2.517 -9.112 1.00 98.00 94 LEU A N 1
ATOM 763 C CA . LEU A 1 94 ? -1.787 2.046 -9.272 1.00 98.00 94 LEU A CA 1
ATOM 764 C C . LEU A 1 94 ? -2.823 3.002 -8.662 1.00 98.00 94 LEU A C 1
ATOM 766 O O . LEU A 1 94 ? -3.771 3.385 -9.347 1.00 98.00 94 LEU A O 1
ATOM 770 N N . HIS A 1 95 ? -2.644 3.442 -7.412 1.00 98.25 95 HIS A N 1
ATOM 771 C CA . HIS A 1 95 ? -3.598 4.370 -6.785 1.00 98.25 95 HIS A CA 1
ATOM 772 C C . HIS A 1 95 ? -3.593 5.740 -7.465 1.00 98.25 95 HIS A C 1
ATOM 774 O O . HIS A 1 95 ? -4.649 6.267 -7.790 1.00 98.25 95 HIS A O 1
ATOM 780 N N . CYS A 1 96 ? -2.416 6.321 -7.720 1.00 97.25 96 CYS A N 1
ATOM 781 C CA . CYS A 1 96 ? -2.324 7.632 -8.378 1.00 97.25 96 CYS A CA 1
ATOM 782 C C . CYS A 1 96 ? -2.895 7.636 -9.805 1.00 97.25 96 CYS A C 1
ATOM 784 O O . CYS A 1 96 ? -3.296 8.685 -10.298 1.00 97.25 96 CYS A O 1
ATOM 786 N N . SER A 1 97 ? -2.917 6.479 -10.471 1.00 96.62 97 SER A N 1
ATOM 787 C CA . SER A 1 97 ? -3.403 6.336 -11.848 1.00 96.62 97 SER A CA 1
ATOM 788 C C . SER A 1 97 ? -4.893 6.007 -11.946 1.00 96.62 97 SER A C 1
ATOM 790 O O . SER A 1 97 ? -5.405 5.806 -13.047 1.00 96.62 97 SER A O 1
ATOM 792 N N . THR A 1 98 ? -5.594 5.894 -10.818 1.00 97.06 98 THR A N 1
ATOM 793 C CA . THR A 1 98 ? -6.998 5.481 -10.778 1.00 97.06 98 THR A CA 1
ATOM 794 C C . THR A 1 98 ? -7.862 6.508 -10.061 1.00 97.06 98 THR A C 1
ATOM 796 O O . THR A 1 98 ? -7.400 7.302 -9.248 1.00 97.06 98 THR A O 1
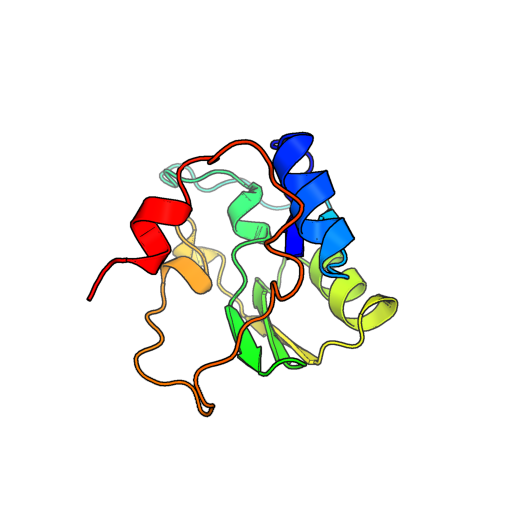ATOM 799 N N . TRP A 1 99 ? -9.151 6.493 -10.396 1.00 97.75 99 TRP A N 1
ATOM 800 C CA . TRP A 1 99 ? -10.178 7.274 -9.721 1.00 97.75 99 TRP A CA 1
ATOM 801 C C . TRP A 1 99 ? -11.399 6.382 -9.506 1.00 97.75 99 TRP A C 1
ATOM 803 O O . TRP A 1 99 ? -12.097 5.997 -10.450 1.00 97.75 99 TRP A O 1
ATOM 813 N N . ASP A 1 100 ? -11.655 6.009 -8.261 1.00 96.81 100 ASP A N 1
ATOM 814 C CA . ASP A 1 100 ? -12.713 5.090 -7.867 1.00 96.81 100 ASP A CA 1
ATOM 815 C C . ASP A 1 100 ? -14.083 5.780 -7.821 1.00 96.81 100 ASP A C 1
ATOM 817 O O . ASP A 1 100 ? -14.620 6.123 -6.774 1.00 96.81 100 ASP A O 1
ATOM 821 N N . VAL A 1 101 ? -14.708 5.917 -8.995 1.00 97.94 101 VAL A N 1
ATOM 822 C CA . VAL A 1 101 ? -16.026 6.566 -9.160 1.00 97.94 101 VAL A CA 1
ATOM 823 C C . VAL A 1 101 ? -17.168 5.893 -8.389 1.00 97.94 101 VAL A C 1
ATOM 825 O O . VAL A 1 101 ? -18.198 6.516 -8.136 1.00 97.94 101 VAL A O 1
ATOM 828 N N . ARG A 1 102 ? -17.042 4.599 -8.067 1.00 97.25 102 ARG A N 1
ATOM 829 C CA . ARG A 1 102 ? -18.083 3.838 -7.369 1.00 97.25 102 ARG A CA 1
ATOM 830 C C . ARG A 1 102 ? -17.510 2.619 -6.658 1.00 97.25 102 ARG A C 1
ATOM 832 O O . ARG A 1 102 ? -16.999 1.707 -7.304 1.00 97.25 102 ARG A O 1
ATOM 839 N N . ARG A 1 103 ? -17.754 2.535 -5.350 1.00 97.38 103 ARG A N 1
ATOM 840 C CA . ARG A 1 103 ? -17.567 1.326 -4.534 1.00 97.38 103 ARG A CA 1
ATOM 841 C C . ARG A 1 103 ? -18.900 0.879 -3.948 1.00 97.38 103 ARG A C 1
ATOM 843 O O . ARG A 1 103 ? -19.753 1.701 -3.623 1.00 97.38 103 ARG A O 1
ATOM 850 N N . ARG A 1 104 ? -19.106 -0.434 -3.827 1.00 97.25 104 ARG A N 1
ATOM 851 C CA . ARG A 1 104 ? -20.315 -0.984 -3.201 1.00 97.25 104 ARG A CA 1
ATOM 852 C C . ARG A 1 104 ? -20.177 -0.893 -1.682 1.00 97.25 104 ARG A C 1
ATOM 854 O O . ARG A 1 104 ? -19.260 -1.478 -1.122 1.00 97.25 104 ARG A O 1
ATOM 861 N N . GLY A 1 105 ? -21.105 -0.207 -1.025 1.00 95.50 105 GLY A N 1
ATOM 862 C CA . GLY A 1 105 ? -21.108 -0.053 0.427 1.00 95.50 105 GLY A CA 1
ATOM 863 C C . GLY A 1 105 ? -22.128 0.982 0.892 1.00 95.50 105 GLY A C 1
ATOM 864 O O . GLY A 1 105 ? -22.916 1.487 0.096 1.00 95.50 105 GLY A O 1
ATOM 865 N N . GLY A 1 106 ? -22.103 1.283 2.188 1.00 94.75 106 GLY A N 1
ATOM 866 C CA . GLY A 1 106 ? -22.846 2.388 2.796 1.00 94.75 106 GLY A CA 1
ATOM 867 C C . GLY A 1 106 ? -21.916 3.238 3.660 1.00 94.75 106 GLY A C 1
ATOM 868 O O . GLY A 1 106 ? -20.815 2.796 3.991 1.00 94.75 106 GLY A O 1
ATOM 869 N N . LYS A 1 107 ? -22.355 4.443 4.039 1.00 94.44 107 LYS A N 1
ATOM 870 C CA . LYS A 1 107 ? -21.601 5.322 4.947 1.00 94.44 107 LYS A CA 1
ATOM 871 C C . LYS A 1 107 ? -21.441 4.641 6.312 1.00 94.44 107 LYS A C 1
ATOM 873 O O . LYS A 1 107 ? -22.429 4.198 6.895 1.00 94.44 107 LYS A O 1
ATOM 878 N N . ARG A 1 108 ? -20.207 4.548 6.810 1.00 90.25 108 ARG A N 1
ATOM 879 C CA . ARG A 1 108 ? -19.850 3.942 8.104 1.00 90.25 108 ARG A CA 1
ATOM 880 C C . ARG A 1 108 ? -18.761 4.774 8.777 1.00 90.25 108 ARG A C 1
ATOM 882 O O . ARG A 1 108 ? -17.964 5.394 8.076 1.00 90.25 108 ARG A O 1
ATOM 889 N N . SER A 1 109 ? -18.730 4.772 10.109 1.00 90.50 109 SER A N 1
ATOM 890 C CA . SER A 1 109 ? -17.567 5.254 10.859 1.00 90.50 109 SER A CA 1
ATOM 891 C C . SER A 1 109 ? -16.610 4.091 11.096 1.00 90.50 109 SER A C 1
ATOM 893 O O . SER A 1 109 ? -17.034 3.038 11.568 1.00 90.50 109 SER A O 1
ATOM 895 N N . TYR A 1 110 ? -15.338 4.298 10.766 1.00 91.88 110 TYR A N 1
ATOM 896 C CA . TYR A 1 110 ? -14.231 3.396 11.102 1.00 91.88 110 TYR A CA 1
ATOM 897 C C . TYR A 1 110 ? -13.355 3.966 12.228 1.00 91.88 110 TYR A C 1
ATOM 899 O O . TYR A 1 110 ? -12.282 3.442 12.505 1.00 91.88 110 TYR A O 1
ATOM 907 N N . PHE A 1 111 ? -13.819 5.056 12.847 1.00 91.50 111 PHE A N 1
ATOM 908 C CA . PHE A 1 111 ? -13.211 5.689 14.010 1.00 91.50 111 PHE A CA 1
ATOM 909 C C . PHE A 1 111 ? -14.312 6.029 15.033 1.00 91.50 111 PHE A C 1
ATOM 911 O O . PHE A 1 111 ? -14.680 7.199 15.174 1.00 91.50 111 PHE A O 1
ATOM 918 N N . PRO A 1 112 ? -14.965 5.022 15.647 1.00 88.06 112 PRO A N 1
ATOM 919 C CA . PRO A 1 112 ? -16.049 5.254 16.604 1.00 88.06 112 PRO A CA 1
ATOM 920 C C . PRO A 1 112 ? -15.577 5.916 17.909 1.00 88.06 112 PRO A C 1
ATOM 922 O O . PRO A 1 112 ? -16.336 6.677 18.506 1.00 88.06 112 PRO A O 1
ATOM 925 N N . GLU A 1 113 ? -14.322 5.706 18.311 1.00 85.31 113 GLU A N 1
ATOM 926 C CA . GLU A 1 113 ? -13.718 6.241 19.535 1.00 85.31 113 GLU A CA 1
ATOM 927 C C . GLU A 1 113 ? -13.150 7.650 19.304 1.00 85.31 113 GLU A C 1
ATOM 929 O O . GLU A 1 113 ? -11.972 7.935 19.512 1.00 85.31 113 GLU A O 1
ATOM 934 N N . TRP A 1 114 ? -14.007 8.555 18.828 1.00 69.56 114 TRP A N 1
ATOM 935 C CA . TRP A 1 114 ? -13.644 9.943 18.525 1.00 69.56 114 TRP A CA 1
ATOM 936 C C . TRP A 1 114 ? -13.429 10.793 19.787 1.00 69.56 114 TRP A C 1
ATOM 938 O O . TRP A 1 114 ? -12.649 11.741 19.788 1.00 69.56 114 TRP A O 1
ATOM 948 N N . ALA A 1 115 ? -14.122 10.450 20.877 1.00 58.53 115 ALA A N 1
ATOM 949 C CA . ALA A 1 115 ? -14.242 11.272 22.082 1.00 58.53 115 ALA A CA 1
ATOM 950 C C . ALA A 1 115 ? -12.950 11.405 22.921 1.00 58.53 115 ALA A C 1
ATOM 952 O O . ALA A 1 115 ? -12.962 12.125 23.913 1.00 58.53 115 ALA A O 1
ATOM 953 N N . GLY A 1 116 ? -11.859 10.724 22.548 1.00 52.75 116 GLY A N 1
ATOM 954 C CA . GLY A 1 116 ? -10.588 10.732 23.290 1.00 52.75 116 GLY A CA 1
ATOM 955 C C . GLY A 1 116 ? -9.496 11.655 22.740 1.00 52.75 116 GLY A C 1
ATOM 956 O O . GLY A 1 116 ? -8.445 11.770 23.364 1.00 52.75 116 GLY A O 1
ATOM 957 N N . CYS A 1 117 ? -9.708 12.314 21.597 1.00 50.81 117 CYS A N 1
ATOM 958 C CA . CYS A 1 117 ? -8.769 13.311 21.084 1.00 50.81 117 CYS A CA 1
ATOM 959 C C . CYS A 1 117 ? -9.189 14.687 21.624 1.00 50.81 117 CYS A C 1
ATOM 961 O O . CYS A 1 117 ? -10.000 15.377 21.012 1.00 50.81 117 CYS A O 1
ATOM 963 N N . GLU A 1 118 ? -8.710 15.045 22.821 1.00 51.38 118 GLU A N 1
ATOM 964 C CA . GLU A 1 118 ? -9.056 16.312 23.495 1.00 51.38 118 GLU A CA 1
ATOM 965 C C . GLU A 1 118 ? -8.614 17.558 22.703 1.00 51.38 118 GLU A C 1
ATOM 967 O O . GLU A 1 118 ? -9.206 18.627 22.857 1.00 51.38 118 GLU A O 1
ATOM 972 N N . GLU A 1 119 ? -7.633 17.422 21.807 1.00 58.47 119 GLU A N 1
ATOM 973 C CA . GLU A 1 119 ? -7.206 18.482 20.896 1.00 58.47 119 GLU A CA 1
ATOM 974 C C . GLU A 1 119 ? -7.708 18.217 19.469 1.00 58.47 119 GLU A C 1
ATOM 976 O O . GLU A 1 119 ? -7.464 17.162 18.876 1.00 58.47 119 GLU A O 1
ATOM 981 N N . ASP A 1 120 ? -8.420 19.199 18.907 1.00 59.69 120 ASP A N 1
ATOM 982 C CA . ASP A 1 120 ? -8.822 19.215 17.500 1.00 59.69 120 ASP A CA 1
ATOM 983 C C . ASP A 1 120 ? -7.570 19.277 16.614 1.00 59.69 120 ASP A C 1
ATOM 985 O O . ASP A 1 120 ? -7.056 20.352 16.311 1.00 59.69 120 ASP A O 1
ATOM 989 N N . ILE A 1 121 ? -7.105 18.119 16.142 1.00 60.53 121 ILE A N 1
ATOM 990 C CA . ILE A 1 121 ? -6.007 17.986 15.167 1.00 60.53 121 ILE A CA 1
ATOM 991 C C . ILE A 1 121 ? -6.404 18.452 13.746 1.00 60.53 121 ILE A C 1
ATOM 993 O O . ILE A 1 121 ? -5.841 18.017 12.745 1.00 60.53 121 ILE A O 1
ATOM 997 N N . GLY A 1 122 ? -7.411 19.324 13.628 1.00 57.62 122 GLY A N 1
ATOM 998 C CA . GLY A 1 122 ? -7.914 19.879 12.370 1.00 57.62 122 GLY A CA 1
ATOM 999 C C . GLY A 1 122 ? -8.937 19.003 11.643 1.00 57.62 122 GLY A C 1
ATOM 1000 O O . GLY A 1 122 ? -9.415 19.386 10.572 1.00 57.62 122 GLY A O 1
ATOM 1001 N N . LEU A 1 123 ? -9.317 17.855 12.211 1.00 54.34 123 LEU A N 1
ATOM 1002 C CA . LEU A 1 123 ? -10.275 16.935 11.595 1.00 54.34 123 LEU A CA 1
ATOM 1003 C C . LEU A 1 123 ? -11.738 17.317 11.867 1.00 54.34 123 LEU A C 1
ATOM 1005 O O . LEU A 1 123 ? -12.616 16.943 11.087 1.00 54.34 123 LEU A O 1
ATOM 1009 N N . THR A 1 124 ? -12.024 18.112 12.905 1.00 56.75 124 THR A N 1
ATOM 1010 C CA . THR A 1 124 ? -13.397 18.559 13.219 1.00 56.75 124 THR A CA 1
ATOM 1011 C C . THR A 1 124 ? -13.989 19.413 12.093 1.00 56.75 124 THR A C 1
ATOM 1013 O O . THR A 1 124 ? -15.191 19.390 11.841 1.00 56.75 124 THR A O 1
ATOM 1016 N N . LYS A 1 125 ? -13.140 20.123 11.338 1.00 56.84 125 LYS A N 1
ATOM 1017 C CA . LYS A 1 125 ? -13.559 20.886 10.152 1.00 56.84 125 LYS A CA 1
ATOM 1018 C C . LYS A 1 125 ? -13.936 19.996 8.965 1.00 56.84 125 LYS A C 1
ATOM 1020 O O . LYS A 1 125 ? -14.757 20.411 8.156 1.00 56.84 125 LYS A O 1
ATOM 1025 N N . LEU A 1 126 ? -13.372 18.791 8.854 1.00 48.38 126 LEU A N 1
ATOM 1026 C CA . LEU A 1 126 ? -13.649 17.864 7.748 1.00 48.38 126 LEU A CA 1
ATOM 1027 C C . LEU A 1 126 ? -14.980 17.124 7.924 1.00 48.38 126 LEU A C 1
ATOM 1029 O O . LEU A 1 126 ? -15.617 16.768 6.938 1.00 48.38 126 LEU A O 1
ATOM 1033 N N . THR A 1 127 ? -15.426 16.917 9.165 1.00 50.41 127 THR A N 1
ATOM 1034 C CA . THR A 1 127 ? -16.693 16.232 9.476 1.00 50.41 127 THR A CA 1
ATOM 1035 C C . THR A 1 127 ? -17.921 17.143 9.385 1.00 50.41 127 THR A C 1
ATOM 1037 O O . THR A 1 127 ? -19.045 16.644 9.375 1.00 50.41 127 THR A O 1
ATOM 1040 N N . GLN A 1 128 ? -17.710 18.460 9.286 1.00 47.84 128 GLN A N 1
ATOM 1041 C CA . GLN A 1 128 ? -18.743 19.487 9.100 1.00 47.84 128 GLN A CA 1
ATOM 1042 C C . GLN A 1 128 ? -18.873 19.969 7.645 1.00 47.84 128 GLN A C 1
ATOM 1044 O O . GLN A 1 128 ? -19.667 20.869 7.368 1.00 47.84 128 GLN A O 1
ATOM 1049 N N . LEU A 1 129 ? -18.100 19.397 6.715 1.00 39.31 129 LEU A N 1
ATOM 1050 C CA . LEU A 1 129 ? -18.293 19.654 5.291 1.00 39.31 129 LEU A CA 1
ATOM 1051 C C . LEU A 1 129 ? -19.616 19.007 4.829 1.00 39.31 129 LEU A C 1
ATOM 1053 O O . LEU A 1 129 ? -19.918 17.894 5.272 1.00 39.31 129 LEU A O 1
ATOM 1057 N N . PRO A 1 130 ? -20.416 19.719 4.011 1.00 41.91 130 PRO A N 1
ATOM 1058 C CA . PRO A 1 130 ? -21.759 19.299 3.608 1.00 41.91 130 PRO A CA 1
ATOM 1059 C C . PRO A 1 130 ? -21.800 17.949 2.880 1.00 41.91 130 PRO A C 1
ATOM 1061 O O . PRO A 1 130 ? -20.829 17.620 2.161 1.00 41.91 130 PRO A O 1
#

Foldseek 3Di:
DEAEPVHGDDPLVVVQCVLLVHDYHYADDADPVDDQAPQQPADSCLQVQKADPDPQEIEGAQSRVSRVCCCCPVPNHNYHHDPFRVCSSVNHGDNVVDDPPDDPDDDDDSRPVPPPPPDCPVCVVVVPDD

Radius of gyration: 16.72 Å; chains: 1; bounding box: 40×35×40 Å